Protein AF-A0A9E0UR74-F1 (afdb_monomer)

Nearest PDB structures (foldseek):
  3btc-assembly1_A  TM=6.033E-01  e=1.109E-01  Staphylococcus aureus subsp. aureus Mu50
  1jt0-assembly1_A  TM=6.281E-01  e=1.167E-01  Staphylococcus aureus
  3br0-assembly1_A  TM=6.115E-01  e=1.853E-01  Staphylococcus aureus
  3br6-assembly2_D  TM=6.059E-01  e=3.260E-01  Staphylococcus aureus
  3bti-assembly2_E  TM=6.065E-01  e=4.436E-01  Staphylococcus aureus subsp. aureus Mu50

Structure (mmCIF, N/CA/C/O backbone):
data_AF-A0A9E0UR74-F1
#
_entry.id   AF-A0A9E0UR74-F1
#
loop_
_atom_site.group_PDB
_atom_site.id
_atom_site.type_symbol
_atom_site.label_atom_id
_atom_site.label_alt_id
_atom_site.label_comp_id
_atom_site.label_asym_id
_atom_site.label_entity_id
_atom_site.label_seq_id
_atom_site.pdbx_PDB_ins_code
_atom_site.Cartn_x
_atom_site.Cartn_y
_atom_site.Cartn_z
_atom_site.occupancy
_atom_site.B_iso_or_equiv
_atom_site.auth_seq_id
_atom_site.auth_comp_id
_atom_site.auth_asym_id
_atom_site.auth_atom_id
_atom_site.pdbx_PDB_model_num
ATOM 1 N N . ILE A 1 1 ? 16.479 -4.168 -19.728 1.00 76.62 1 ILE A N 1
ATOM 2 C CA . ILE A 1 1 ? 15.109 -4.575 -20.131 1.00 76.62 1 ILE A CA 1
ATOM 3 C C . ILE A 1 1 ? 15.176 -5.487 -21.346 1.00 76.62 1 ILE A C 1
ATOM 5 O O . ILE A 1 1 ? 15.100 -6.676 -21.128 1.00 76.62 1 ILE A O 1
ATOM 9 N N . GLN A 1 2 ? 15.456 -4.997 -22.560 1.00 76.62 2 GLN A N 1
ATOM 10 C CA . GLN A 1 2 ? 15.462 -5.822 -23.790 1.00 76.62 2 GLN A CA 1
ATOM 11 C C . GLN A 1 2 ? 16.325 -7.090 -23.709 1.00 76.62 2 GLN A C 1
ATOM 13 O O . GLN A 1 2 ? 15.850 -8.173 -24.025 1.00 76.62 2 GLN A O 1
ATOM 18 N N . ARG A 1 3 ? 17.567 -6.958 -23.224 1.00 79.62 3 ARG A N 1
ATOM 19 C CA . ARG A 1 3 ? 18.488 -8.089 -23.036 1.00 79.62 3 ARG A CA 1
ATOM 20 C C . ARG A 1 3 ? 17.959 -9.132 -22.046 1.00 79.62 3 ARG A C 1
ATOM 22 O O . ARG A 1 3 ? 18.102 -10.318 -22.283 1.00 79.62 3 ARG A O 1
ATOM 29 N N . GLU A 1 4 ? 17.342 -8.676 -20.961 1.00 82.31 4 GLU A N 1
ATOM 30 C CA . GLU A 1 4 ? 16.838 -9.542 -19.886 1.00 82.31 4 GLU A CA 1
ATOM 31 C C . GLU A 1 4 ? 15.465 -10.144 -20.226 1.00 82.31 4 GLU A C 1
ATOM 33 O O . GLU A 1 4 ? 15.135 -11.226 -19.764 1.00 82.31 4 GLU A O 1
ATOM 38 N N . SER A 1 5 ? 14.651 -9.449 -21.029 1.00 78.88 5 SER A N 1
ATOM 39 C CA . SER A 1 5 ? 13.310 -9.895 -21.412 1.00 78.88 5 SER A CA 1
ATOM 40 C C . SER A 1 5 ? 13.287 -10.710 -22.706 1.00 78.88 5 SER A C 1
ATOM 42 O O . SER A 1 5 ? 12.230 -11.211 -23.071 1.00 78.88 5 SER A O 1
ATOM 44 N N . GLY A 1 6 ? 14.402 -10.789 -23.442 1.00 83.06 6 GLY A N 1
ATOM 45 C CA . GLY A 1 6 ? 14.468 -11.457 -24.749 1.00 83.06 6 GLY A CA 1
ATOM 46 C C . GLY A 1 6 ? 13.580 -10.816 -25.825 1.00 83.06 6 GLY A C 1
ATOM 47 O O . GLY A 1 6 ? 13.317 -11.420 -26.860 1.00 83.06 6 GLY A O 1
ATOM 48 N N . VAL A 1 7 ? 13.090 -9.594 -25.586 1.00 85.25 7 VAL A N 1
ATOM 49 C CA . VAL A 1 7 ? 12.135 -8.911 -26.468 1.00 85.25 7 VAL A CA 1
ATOM 50 C C . VAL A 1 7 ? 12.883 -8.048 -27.477 1.00 85.25 7 VAL A C 1
ATOM 52 O O . VAL A 1 7 ? 13.769 -7.269 -27.114 1.00 85.25 7 VAL A O 1
ATOM 55 N N . SER A 1 8 ? 12.484 -8.145 -28.748 1.00 84.19 8 SER A N 1
ATOM 56 C CA . SER A 1 8 ? 13.043 -7.315 -29.812 1.00 84.19 8 SER A CA 1
ATOM 57 C C . SER A 1 8 ? 12.767 -5.829 -29.571 1.00 84.19 8 SER A C 1
ATOM 59 O O . SER A 1 8 ? 11.750 -5.427 -28.996 1.00 84.19 8 SER A O 1
ATOM 61 N N . ARG A 1 9 ? 13.673 -4.975 -30.057 1.00 80.06 9 ARG A N 1
ATOM 62 C CA . ARG A 1 9 ? 13.535 -3.522 -29.921 1.00 80.06 9 ARG A CA 1
ATOM 63 C C . ARG A 1 9 ? 12.226 -3.016 -30.535 1.00 80.06 9 ARG A C 1
ATOM 65 O O . ARG A 1 9 ? 11.544 -2.222 -29.897 1.00 80.06 9 ARG A O 1
ATOM 72 N N . GLY A 1 10 ? 11.857 -3.519 -31.714 1.00 82.50 10 GLY A N 1
ATOM 73 C CA . GLY A 1 10 ? 10.621 -3.146 -32.409 1.00 82.50 10 GLY A CA 1
ATOM 74 C C . GLY A 1 10 ? 9.355 -3.489 -31.623 1.00 82.50 10 GLY A C 1
ATOM 75 O O . GLY A 1 10 ? 8.462 -2.652 -31.526 1.00 82.50 10 GLY A O 1
ATOM 76 N N . LEU A 1 11 ? 9.308 -4.663 -30.982 1.00 84.06 11 LEU A N 1
ATOM 77 C CA . LEU A 1 11 ? 8.157 -5.061 -30.169 1.00 84.06 11 LEU A CA 1
ATOM 78 C C . LEU A 1 11 ? 7.995 -4.157 -28.938 1.00 84.06 11 LEU A C 1
ATOM 80 O O . LEU A 1 11 ? 6.880 -3.776 -28.598 1.00 84.06 11 LEU A O 1
ATOM 84 N N . LEU A 1 12 ? 9.098 -3.741 -28.307 1.00 83.06 12 LEU A N 1
ATOM 85 C CA . LEU A 1 12 ? 9.034 -2.800 -27.186 1.00 83.06 12 LEU A CA 1
ATOM 86 C C . LEU A 1 12 ? 8.454 -1.438 -27.612 1.00 83.06 12 LEU A C 1
ATOM 88 O O . LEU A 1 12 ? 7.611 -0.899 -26.902 1.00 83.06 12 LEU A O 1
ATOM 92 N N . TYR A 1 13 ? 8.865 -0.907 -28.770 1.00 84.19 13 TYR A N 1
ATOM 93 C CA . TYR A 1 13 ? 8.357 0.374 -29.288 1.00 84.19 13 TYR A CA 1
ATOM 94 C C . TYR A 1 13 ? 6.933 0.305 -29.848 1.00 84.19 13 TYR A C 1
ATOM 96 O O . TYR A 1 13 ? 6.253 1.331 -29.935 1.00 84.19 13 TYR A O 1
ATOM 104 N N . TYR A 1 14 ? 6.469 -0.890 -30.218 1.00 86.00 14 TYR A N 1
ATOM 105 C CA . TYR A 1 14 ? 5.070 -1.108 -30.568 1.00 86.00 14 TYR A CA 1
ATOM 106 C C . TYR A 1 14 ? 4.162 -0.806 -29.367 1.00 86.00 14 TYR A C 1
ATOM 108 O O . TYR A 1 14 ? 3.207 -0.041 -29.506 1.00 86.00 14 TYR A O 1
ATOM 116 N N . PHE A 1 15 ? 4.511 -1.332 -28.186 1.00 85.81 15 PHE A N 1
ATOM 117 C CA . PHE A 1 15 ? 3.729 -1.164 -26.956 1.00 85.81 15 PHE A CA 1
ATOM 118 C C . PHE A 1 15 ? 4.020 0.133 -26.194 1.00 85.81 15 PHE A C 1
ATOM 120 O O . PHE A 1 15 ? 3.111 0.695 -25.591 1.00 85.81 15 PHE A O 1
ATOM 127 N N . PHE A 1 16 ? 5.260 0.626 -26.219 1.00 89.25 16 PHE A N 1
ATOM 128 C CA . PHE A 1 16 ? 5.671 1.805 -25.456 1.00 89.25 16 PHE A CA 1
ATOM 129 C C . PHE A 1 16 ? 6.351 2.820 -26.364 1.00 89.25 16 PHE A C 1
ATOM 131 O O . PHE A 1 16 ? 7.430 2.570 -26.900 1.00 89.25 16 PHE A O 1
ATOM 138 N N . LYS A 1 17 ? 5.740 3.998 -26.518 1.00 86.31 17 LYS A N 1
ATOM 139 C CA . LYS A 1 17 ? 6.276 5.044 -27.400 1.00 86.31 17 LYS A CA 1
ATOM 140 C C . LYS A 1 17 ? 7.563 5.649 -26.849 1.00 86.31 17 LYS A C 1
ATOM 142 O O . LYS A 1 17 ? 8.444 6.030 -27.615 1.00 86.31 17 LYS A O 1
ATOM 147 N N . ASN A 1 18 ? 7.700 5.700 -25.528 1.00 86.88 18 ASN A N 1
ATOM 148 C CA . ASN A 1 18 ? 8.877 6.227 -24.853 1.00 86.88 18 ASN A CA 1
ATOM 149 C C . ASN A 1 18 ? 9.149 5.482 -23.529 1.00 86.88 18 ASN A C 1
ATOM 151 O O . ASN A 1 18 ? 8.378 4.632 -23.083 1.00 86.88 18 ASN A O 1
ATOM 155 N N . LYS A 1 19 ? 10.288 5.796 -22.896 1.00 84.44 19 LYS A N 1
ATOM 156 C CA . LYS A 1 19 ? 10.682 5.195 -21.611 1.00 84.44 19 LYS A CA 1
ATOM 157 C C . LYS A 1 19 ? 9.730 5.563 -20.467 1.00 84.44 19 LYS A C 1
ATOM 159 O O . LYS A 1 19 ? 9.583 4.753 -19.558 1.00 84.44 19 LYS A O 1
ATOM 164 N N . ALA A 1 20 ? 9.111 6.744 -20.508 1.00 86.00 20 ALA A N 1
ATOM 165 C CA . ALA A 1 20 ? 8.183 7.190 -19.474 1.00 86.00 20 ALA A CA 1
ATOM 166 C C . ALA A 1 20 ? 6.894 6.356 -19.489 1.00 86.00 20 ALA A C 1
ATOM 168 O O . ALA A 1 20 ? 6.423 5.960 -18.433 1.00 86.00 20 ALA A O 1
ATOM 169 N N . ASP A 1 21 ? 6.376 5.992 -20.664 1.00 89.19 21 ASP A N 1
ATOM 170 C CA . ASP A 1 21 ? 5.210 5.106 -20.788 1.00 89.19 21 ASP A CA 1
ATOM 171 C C . ASP A 1 21 ? 5.497 3.708 -20.239 1.00 89.19 21 ASP A C 1
ATOM 173 O O . ASP A 1 21 ? 4.670 3.126 -19.538 1.00 89.19 21 ASP A O 1
ATOM 177 N N . LEU A 1 22 ? 6.693 3.179 -20.517 1.00 88.50 22 LEU A N 1
ATOM 178 C CA . LEU A 1 22 ? 7.133 1.902 -19.960 1.00 88.50 22 LEU A CA 1
ATOM 179 C C . LEU A 1 22 ? 7.270 1.971 -18.434 1.00 88.50 22 LEU A C 1
ATOM 181 O O . LEU A 1 22 ? 6.830 1.052 -17.745 1.00 88.50 22 LEU A O 1
ATOM 185 N N . LEU A 1 23 ? 7.871 3.044 -17.911 1.00 86.88 23 LEU A N 1
ATOM 186 C CA . LEU A 1 23 ? 8.021 3.253 -16.472 1.00 86.88 23 LEU A CA 1
ATOM 187 C C . LEU A 1 23 ? 6.653 3.367 -15.793 1.00 86.88 23 LEU A C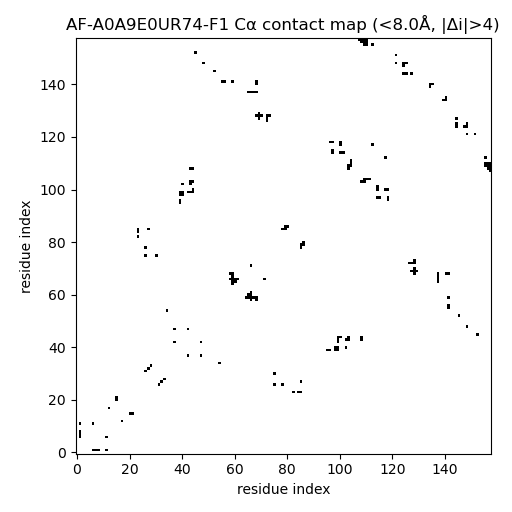 1
ATOM 189 O O . LEU A 1 23 ? 6.396 2.636 -14.844 1.00 86.88 23 LEU A O 1
ATOM 193 N N . PHE A 1 24 ? 5.760 4.205 -16.321 1.00 89.69 24 PHE A N 1
ATOM 194 C CA . PHE A 1 24 ? 4.402 4.374 -15.814 1.00 89.69 24 PHE A CA 1
ATOM 195 C C . PHE A 1 24 ? 3.641 3.044 -15.786 1.00 89.69 24 PHE A C 1
ATOM 197 O O . PHE A 1 24 ? 3.103 2.666 -14.747 1.00 89.69 24 PHE A O 1
ATOM 204 N N . ALA A 1 25 ? 3.644 2.293 -16.891 1.00 90.62 25 ALA A N 1
ATOM 205 C CA . ALA A 1 25 ? 2.955 1.008 -16.966 1.00 90.62 25 ALA A CA 1
ATOM 206 C C . ALA A 1 25 ? 3.542 -0.032 -15.998 1.00 90.62 25 ALA A C 1
ATOM 208 O O . ALA A 1 25 ? 2.794 -0.782 -15.370 1.00 90.62 25 ALA A O 1
ATOM 209 N N . ALA A 1 26 ? 4.870 -0.075 -15.854 1.00 89.19 26 ALA A N 1
ATOM 210 C CA . ALA A 1 26 ? 5.527 -0.963 -14.903 1.00 89.19 26 ALA A CA 1
ATOM 211 C C . ALA A 1 26 ? 5.178 -0.584 -13.457 1.00 89.19 26 ALA A C 1
ATOM 213 O O . ALA A 1 26 ? 4.730 -1.440 -12.699 1.00 89.19 26 ALA A O 1
ATOM 214 N N . CYS A 1 27 ? 5.323 0.688 -13.085 1.00 89.94 27 CYS A N 1
ATOM 215 C CA . CYS A 1 27 ? 5.018 1.177 -11.744 1.00 89.94 27 CYS A CA 1
ATOM 216 C C . CYS A 1 27 ? 3.549 0.961 -11.391 1.00 89.94 27 CYS A C 1
ATOM 218 O O . CYS A 1 27 ? 3.263 0.361 -10.366 1.00 89.94 27 CYS A O 1
ATOM 220 N N . ARG A 1 28 ? 2.610 1.331 -12.265 1.00 90.75 28 ARG A N 1
ATOM 221 C CA . ARG A 1 28 ? 1.179 1.082 -12.046 1.00 90.75 28 ARG A CA 1
ATOM 222 C C . ARG A 1 28 ? 0.887 -0.402 -11.795 1.00 90.75 28 ARG A C 1
ATOM 224 O O . ARG A 1 28 ? 0.236 -0.750 -10.809 1.00 90.75 28 ARG A O 1
ATOM 231 N N . LYS A 1 29 ? 1.440 -1.284 -12.635 1.00 89.38 29 LYS A N 1
ATOM 232 C CA . LYS A 1 29 ? 1.223 -2.730 -12.525 1.00 89.38 29 LYS A CA 1
ATOM 233 C C . LYS A 1 29 ? 1.795 -3.320 -11.239 1.00 89.38 29 LYS A C 1
ATOM 235 O O . LYS A 1 29 ? 1.116 -4.093 -10.567 1.00 89.38 29 LYS A O 1
ATOM 240 N N . TYR A 1 30 ? 3.052 -3.005 -10.938 1.00 86.19 30 TYR A N 1
ATOM 241 C CA . TYR A 1 30 ? 3.791 -3.618 -9.835 1.00 86.19 30 TYR A CA 1
ATOM 242 C C . TYR A 1 30 ? 3.599 -2.909 -8.499 1.00 86.19 30 TYR A C 1
ATOM 244 O O . TYR A 1 30 ? 3.936 -3.501 -7.485 1.00 86.19 30 TYR A O 1
ATOM 252 N N . PHE A 1 31 ? 3.055 -1.694 -8.474 1.00 87.94 31 PHE A N 1
ATOM 253 C CA . PHE A 1 31 ? 2.721 -1.012 -7.228 1.00 87.94 31 PHE A CA 1
ATOM 254 C C . PHE A 1 31 ? 1.260 -1.242 -6.819 1.00 87.94 31 PHE A C 1
ATOM 256 O O . PHE A 1 31 ? 1.003 -1.356 -5.625 1.00 87.94 31 PHE A O 1
ATOM 263 N N . PHE A 1 32 ? 0.318 -1.361 -7.769 1.00 85.69 32 PHE A N 1
ATOM 264 C CA . PHE A 1 32 ? -1.120 -1.405 -7.451 1.00 85.69 32 PHE A CA 1
ATOM 265 C C . PHE A 1 32 ? -1.924 -2.456 -8.220 1.00 85.69 32 PHE A C 1
ATOM 267 O O . PHE A 1 32 ? -2.526 -3.310 -7.570 1.00 85.69 32 PHE A O 1
ATOM 274 N N . ASP A 1 33 ? -1.951 -2.438 -9.564 1.00 87.19 33 ASP A N 1
ATOM 275 C CA . ASP A 1 33 ? -2.945 -3.228 -10.330 1.00 87.19 33 ASP A CA 1
ATOM 276 C C . ASP A 1 33 ? -2.879 -4.735 -10.013 1.00 87.19 33 ASP A C 1
ATOM 278 O O . ASP A 1 33 ? -3.893 -5.427 -10.038 1.00 87.19 33 ASP A O 1
ATOM 282 N N . LYS A 1 34 ? -1.684 -5.262 -9.709 1.00 84.50 34 LYS A N 1
ATOM 283 C CA . LYS A 1 34 ? -1.495 -6.676 -9.351 1.00 84.50 34 LYS A CA 1
ATOM 284 C C . LYS A 1 34 ? -2.112 -7.049 -7.995 1.00 84.50 34 LYS A C 1
ATOM 286 O O . LYS A 1 34 ? -2.368 -8.226 -7.755 1.00 84.50 34 LYS A O 1
ATOM 291 N N . TYR A 1 35 ? -2.301 -6.079 -7.110 1.00 84.62 35 TYR A N 1
ATOM 292 C CA . TYR A 1 35 ? -2.545 -6.310 -5.691 1.00 84.62 35 TYR A CA 1
ATOM 293 C C . TYR A 1 35 ? -3.899 -5.786 -5.210 1.00 84.62 35 TYR A C 1
ATOM 295 O O . TYR A 1 35 ? -4.439 -6.325 -4.254 1.00 84.62 35 TYR A O 1
ATOM 303 N N . MET A 1 36 ? -4.494 -4.783 -5.853 1.00 79.38 36 MET A N 1
ATOM 304 C CA . MET A 1 36 ? -5.724 -4.135 -5.369 1.00 79.38 36 MET A CA 1
ATOM 305 C C . MET A 1 36 ? -7.007 -4.787 -5.915 1.00 79.38 36 MET A C 1
ATOM 307 O O . MET A 1 36 ? -7.823 -4.131 -6.559 1.00 79.38 36 MET A O 1
ATOM 311 N N . THR A 1 37 ? -7.199 -6.086 -5.659 1.00 80.38 37 THR A N 1
ATOM 312 C CA . THR A 1 37 ? -8.349 -6.882 -6.150 1.00 80.38 37 THR A CA 1
ATOM 313 C C . THR A 1 37 ? -9.437 -7.140 -5.096 1.00 80.38 37 THR A C 1
ATOM 315 O O . THR A 1 37 ? -10.162 -8.128 -5.186 1.00 80.38 37 THR A O 1
ATOM 318 N N . VAL A 1 38 ? -9.536 -6.296 -4.068 1.00 86.19 38 VAL A N 1
ATOM 319 C CA . VAL A 1 38 ? -10.477 -6.466 -2.944 1.00 86.19 38 VAL A CA 1
ATOM 320 C C . VAL A 1 38 ? -11.787 -5.700 -3.161 1.00 86.19 38 VAL A C 1
ATOM 322 O O . VAL A 1 38 ? -11.786 -4.614 -3.743 1.00 86.19 38 VAL A O 1
ATOM 325 N N . ASP A 1 39 ? -12.903 -6.229 -2.650 1.00 89.88 39 ASP A N 1
ATOM 326 C CA . ASP A 1 39 ? -14.171 -5.491 -2.598 1.00 89.88 39 ASP A CA 1
ATOM 327 C C . ASP A 1 39 ? -14.177 -4.524 -1.408 1.00 89.88 39 ASP A C 1
ATOM 329 O O . ASP A 1 39 ? -14.354 -4.901 -0.248 1.00 89.88 39 ASP A O 1
ATOM 333 N N . VAL A 1 40 ? -13.994 -3.246 -1.727 1.00 88.75 40 VAL A N 1
ATOM 334 C CA . VAL A 1 40 ? -13.879 -2.134 -0.774 1.00 88.75 40 VAL A CA 1
ATOM 335 C C . VAL A 1 40 ? -15.149 -1.911 0.055 1.00 88.75 40 VAL A C 1
ATOM 337 O O . VAL A 1 40 ? -15.088 -1.285 1.114 1.00 88.75 40 VAL A O 1
ATOM 340 N N . ASN A 1 41 ? -16.303 -2.401 -0.409 1.00 88.88 41 ASN A N 1
ATOM 341 C CA . ASN A 1 41 ? -17.580 -2.178 0.267 1.00 88.88 41 ASN A CA 1
ATOM 342 C C . ASN A 1 41 ? -17.822 -3.185 1.392 1.00 88.88 41 ASN A C 1
ATOM 344 O O . ASN A 1 41 ? -18.458 -2.855 2.393 1.00 88.88 41 ASN A O 1
ATOM 348 N N . THR A 1 42 ? -17.323 -4.409 1.232 1.00 90.69 42 THR A N 1
ATOM 349 C CA . THR A 1 42 ? -17.640 -5.530 2.124 1.00 90.69 42 THR A CA 1
ATOM 350 C C . THR A 1 42 ? -16.477 -5.916 3.033 1.00 90.69 42 THR A C 1
ATOM 352 O O . THR A 1 42 ? -16.715 -6.399 4.139 1.00 90.69 42 THR A O 1
ATOM 355 N N . ILE A 1 43 ? -15.231 -5.650 2.630 1.00 95.94 43 ILE A N 1
ATOM 356 C CA . ILE A 1 43 ? -14.046 -6.008 3.416 1.00 95.94 43 ILE A CA 1
ATOM 357 C C . ILE A 1 43 ? -13.991 -5.267 4.770 1.00 95.94 43 ILE A C 1
ATOM 359 O O . ILE A 1 43 ? -14.341 -4.083 4.888 1.00 95.94 43 ILE A O 1
ATOM 363 N N . SER A 1 44 ? -13.558 -5.975 5.818 1.00 96.12 44 SER A N 1
ATOM 364 C CA . SER A 1 44 ? -13.183 -5.365 7.101 1.00 96.12 44 SER A CA 1
ATOM 365 C C . SER A 1 44 ? -11.846 -4.640 6.975 1.00 96.12 44 SER A C 1
ATOM 367 O O . SER A 1 44 ? -11.041 -4.972 6.101 1.00 96.12 44 SER A O 1
ATOM 369 N N . LEU A 1 45 ? -11.572 -3.664 7.843 1.00 96.31 45 LEU A N 1
ATOM 370 C CA . LEU A 1 45 ? -10.241 -3.057 7.861 1.00 96.31 45 LEU A CA 1
ATOM 371 C C . LEU A 1 45 ? -9.188 -4.119 8.194 1.00 96.31 45 LEU A C 1
ATOM 373 O O . LEU A 1 45 ? -8.174 -4.191 7.510 1.00 96.31 45 LEU A O 1
ATOM 377 N N . ARG A 1 46 ? -9.457 -5.014 9.148 1.00 96.81 46 ARG A N 1
ATOM 378 C CA . ARG A 1 46 ? -8.585 -6.146 9.465 1.00 96.81 46 ARG A CA 1
ATOM 379 C C . ARG A 1 46 ? -8.314 -7.030 8.252 1.00 96.81 46 ARG A C 1
ATOM 381 O O . ARG A 1 46 ? -7.157 -7.307 7.957 1.00 96.81 46 ARG A O 1
ATOM 388 N N . GLY A 1 47 ? -9.359 -7.431 7.529 1.00 96.50 47 GLY A N 1
ATOM 389 C CA . GLY A 1 47 ? -9.220 -8.262 6.334 1.00 96.50 47 GLY A CA 1
ATOM 390 C C . GLY A 1 47 ? -8.423 -7.560 5.236 1.00 96.50 47 GLY A C 1
ATOM 391 O O . GLY A 1 47 ? -7.605 -8.184 4.563 1.00 96.50 47 GLY A O 1
ATOM 392 N N . PHE A 1 48 ? -8.600 -6.245 5.094 1.00 95.31 48 PHE A N 1
ATOM 393 C CA . PHE A 1 48 ? -7.792 -5.441 4.185 1.00 95.31 48 PHE A CA 1
ATOM 394 C C . PHE A 1 48 ? -6.318 -5.400 4.608 1.00 95.31 48 PHE A C 1
ATOM 396 O O . PHE A 1 48 ? -5.440 -5.590 3.769 1.00 95.31 48 PHE A O 1
ATOM 403 N N . LEU A 1 49 ? -6.023 -5.213 5.896 1.00 95.75 49 LEU A N 1
ATOM 404 C CA . LEU A 1 49 ? -4.649 -5.228 6.404 1.00 95.75 49 LEU A CA 1
ATOM 405 C C . LEU A 1 49 ? -3.990 -6.601 6.235 1.00 95.75 49 LEU A C 1
ATOM 407 O O . LEU A 1 49 ? -2.837 -6.666 5.816 1.00 95.75 49 LEU A O 1
ATOM 411 N N . ASP A 1 50 ? -4.717 -7.691 6.478 1.00 95.56 50 ASP A N 1
ATOM 412 C CA . ASP A 1 50 ? -4.218 -9.052 6.254 1.00 95.56 50 ASP A CA 1
ATOM 413 C C . ASP A 1 50 ? -3.890 -9.290 4.767 1.00 95.56 50 ASP A C 1
ATOM 415 O O . ASP A 1 50 ? -2.837 -9.849 4.439 1.00 95.56 50 ASP A O 1
ATOM 419 N N . HIS A 1 51 ? -4.721 -8.775 3.853 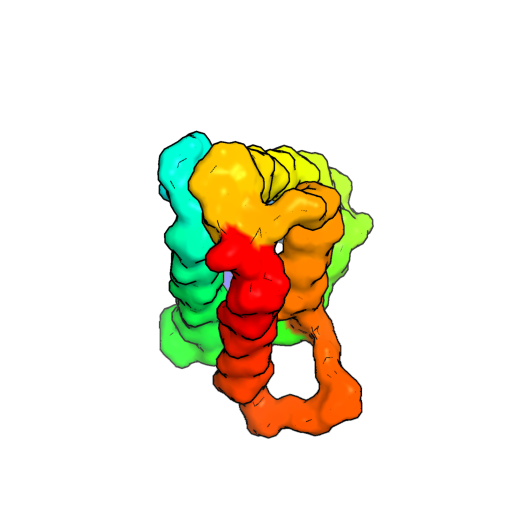1.00 94.19 51 HIS A N 1
ATOM 420 C CA . HIS A 1 51 ? -4.426 -8.768 2.417 1.00 94.19 51 HIS A CA 1
ATOM 421 C C . HIS A 1 51 ? -3.149 -7.979 2.095 1.00 94.19 51 HIS A C 1
ATOM 423 O O . HIS A 1 51 ? -2.253 -8.497 1.427 1.00 94.19 51 HIS A O 1
ATOM 429 N N . ILE A 1 52 ? -3.009 -6.757 2.619 1.00 92.88 52 ILE A N 1
ATOM 430 C CA . ILE A 1 52 ? -1.813 -5.922 2.417 1.00 92.88 52 ILE A CA 1
ATOM 431 C C . ILE A 1 52 ? -0.548 -6.595 2.964 1.00 92.88 52 ILE A C 1
ATOM 433 O O . ILE A 1 52 ? 0.499 -6.557 2.316 1.00 92.88 52 ILE A O 1
ATOM 437 N N . LYS A 1 53 ? -0.623 -7.277 4.108 1.00 93.69 53 LYS A N 1
ATOM 438 C CA . LYS A 1 53 ? 0.498 -8.062 4.644 1.00 93.69 53 LYS A CA 1
ATOM 439 C C . LYS A 1 53 ? 0.916 -9.168 3.667 1.00 93.69 53 LYS A C 1
ATOM 441 O O . LYS A 1 53 ? 2.108 -9.331 3.400 1.00 93.69 53 LYS A O 1
ATOM 446 N N . GLY A 1 54 ? -0.046 -9.868 3.062 1.00 92.69 54 GLY A N 1
ATOM 447 C CA . GLY A 1 54 ? 0.210 -10.844 1.995 1.00 92.69 54 GLY A CA 1
ATOM 448 C C . GLY A 1 54 ? 0.873 -10.229 0.754 1.00 92.69 54 GLY A C 1
ATOM 449 O O . GLY A 1 54 ? 1.786 -10.821 0.166 1.00 92.69 54 GLY A O 1
ATOM 450 N N . VAL A 1 55 ? 0.480 -9.006 0.388 1.00 91.19 55 VAL A N 1
ATOM 451 C CA . VAL A 1 55 ? 1.107 -8.233 -0.696 1.00 91.19 55 VAL A CA 1
ATOM 452 C C . VAL A 1 55 ? 2.562 -7.902 -0.367 1.00 91.19 55 VAL A C 1
ATOM 454 O O . VAL A 1 55 ? 3.436 -8.147 -1.195 1.00 91.19 55 VAL A O 1
ATOM 457 N N . VAL A 1 56 ? 2.850 -7.415 0.842 1.00 91.44 56 VAL A N 1
ATOM 458 C CA . VAL A 1 56 ? 4.218 -7.107 1.297 1.00 91.44 56 VAL A CA 1
ATOM 459 C C . VAL A 1 56 ? 5.109 -8.356 1.272 1.00 91.44 56 VAL A C 1
ATOM 461 O O . VAL A 1 56 ? 6.253 -8.296 0.814 1.00 91.44 56 VAL A O 1
ATOM 464 N N . HIS A 1 57 ? 4.590 -9.513 1.687 1.00 89.12 57 HIS A N 1
ATOM 465 C CA . HIS A 1 57 ? 5.304 -10.783 1.533 1.00 89.12 57 HIS A CA 1
ATOM 466 C C . HIS A 1 57 ? 5.59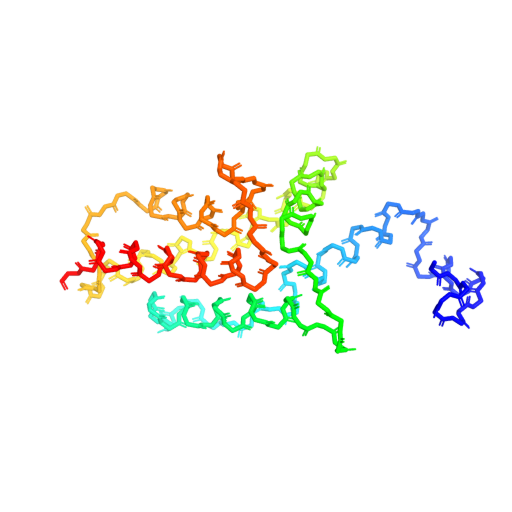6 -11.104 0.062 1.00 89.12 57 HIS A C 1
ATOM 468 O O . HIS A 1 57 ? 6.744 -11.360 -0.292 1.00 89.12 57 HIS A O 1
ATOM 474 N N . SER A 1 58 ? 4.590 -10.998 -0.806 1.00 87.56 58 SER A N 1
ATOM 475 C CA . SER A 1 58 ? 4.720 -11.277 -2.244 1.00 87.56 58 SER A CA 1
ATOM 476 C C . SER A 1 58 ? 5.632 -10.292 -2.988 1.00 87.56 58 SER A C 1
ATOM 478 O O . SER A 1 58 ? 6.156 -10.607 -4.054 1.00 87.56 58 SER A O 1
ATOM 480 N N . LEU A 1 59 ? 5.770 -9.068 -2.477 1.00 86.25 59 LEU A N 1
ATOM 481 C CA . LEU A 1 59 ? 6.674 -8.050 -3.008 1.00 86.25 59 LEU A CA 1
ATOM 482 C C . LEU A 1 59 ? 8.122 -8.316 -2.610 1.00 86.25 59 LEU A C 1
ATOM 484 O O . LEU A 1 59 ? 9.021 -8.065 -3.400 1.00 86.25 59 LEU A O 1
ATOM 488 N N . THR A 1 60 ? 8.346 -8.802 -1.392 1.00 85.44 60 THR A N 1
ATOM 489 C CA . THR A 1 60 ? 9.695 -9.011 -0.847 1.00 85.44 60 THR A CA 1
ATOM 490 C C . THR A 1 60 ? 10.309 -10.348 -1.237 1.00 85.44 60 THR A C 1
ATOM 492 O O . THR A 1 60 ? 11.526 -10.471 -1.174 1.00 85.44 60 THR A O 1
ATOM 495 N N . ASP A 1 61 ? 9.504 -11.315 -1.676 1.00 83.81 61 ASP A N 1
ATOM 496 C CA . ASP A 1 61 ? 9.960 -12.576 -2.261 1.00 83.81 61 ASP A CA 1
ATOM 497 C C . ASP A 1 61 ? 9.375 -12.741 -3.669 1.00 83.81 61 ASP A C 1
ATOM 499 O O . ASP A 1 61 ? 8.256 -13.221 -3.863 1.00 83.81 61 ASP A O 1
ATOM 503 N N . PHE A 1 62 ? 10.124 -12.277 -4.672 1.00 78.25 62 PHE A N 1
ATOM 504 C CA . PHE A 1 62 ? 9.684 -12.276 -6.063 1.00 78.25 62 PHE A CA 1
ATOM 505 C C . PHE A 1 62 ? 10.551 -13.211 -6.905 1.00 78.25 62 PHE A C 1
ATOM 507 O O . PHE A 1 62 ? 11.713 -12.917 -7.191 1.00 78.25 62 PHE A O 1
ATOM 514 N N . ASN A 1 63 ? 9.975 -14.331 -7.353 1.00 76.88 63 ASN A N 1
ATOM 515 C CA . ASN A 1 63 ? 10.655 -15.355 -8.159 1.00 76.88 63 ASN A CA 1
ATOM 516 C C . ASN A 1 63 ? 11.968 -15.861 -7.520 1.00 76.88 63 ASN A C 1
ATOM 518 O O . ASN A 1 63 ? 12.979 -16.005 -8.211 1.00 76.88 63 ASN A O 1
ATOM 522 N N . GLY A 1 64 ? 11.970 -16.085 -6.200 1.00 76.94 64 GLY A N 1
ATOM 523 C CA . GLY A 1 64 ? 13.148 -16.542 -5.454 1.00 76.94 64 GLY A CA 1
ATOM 524 C C . GLY A 1 64 ? 14.231 -15.474 -5.281 1.00 76.94 64 GLY A C 1
ATOM 525 O O . GLY A 1 64 ? 15.371 -15.798 -4.951 1.00 76.94 64 GLY A O 1
ATOM 526 N N . ARG A 1 65 ? 13.902 -14.201 -5.539 1.00 83.19 65 ARG A N 1
ATOM 527 C CA . ARG A 1 65 ? 14.771 -13.056 -5.265 1.00 83.19 65 ARG A CA 1
ATOM 528 C C . ARG A 1 65 ? 14.175 -12.226 -4.143 1.00 83.19 65 ARG A C 1
ATOM 530 O O . ARG A 1 65 ? 13.029 -11.787 -4.231 1.00 83.19 65 ARG A O 1
ATOM 537 N N . GLU A 1 66 ? 14.999 -11.960 -3.138 1.00 87.44 66 GLU A N 1
ATOM 538 C CA . GLU A 1 66 ? 14.642 -11.025 -2.081 1.00 87.44 66 GLU A CA 1
ATOM 539 C C . GLU A 1 66 ? 14.694 -9.591 -2.627 1.00 87.44 66 GLU A C 1
ATOM 541 O O . GLU A 1 66 ? 15.715 -9.150 -3.166 1.00 87.44 66 GLU A O 1
ATOM 546 N N . ILE A 1 67 ? 13.581 -8.867 -2.509 1.00 87.69 67 ILE A N 1
ATOM 547 C CA . ILE A 1 67 ? 13.503 -7.446 -2.848 1.00 87.69 67 ILE A CA 1
ATOM 548 C C . ILE A 1 67 ? 13.654 -6.625 -1.568 1.00 87.69 67 ILE A C 1
ATOM 550 O O . ILE A 1 67 ? 12.914 -6.789 -0.600 1.00 87.69 67 ILE A O 1
ATOM 554 N N . ASP A 1 68 ? 14.601 -5.691 -1.601 1.00 90.44 68 ASP A N 1
ATOM 555 C CA . ASP A 1 68 ? 14.788 -4.668 -0.575 1.00 90.44 68 ASP A CA 1
ATOM 556 C C . ASP A 1 68 ? 13.602 -3.688 -0.596 1.00 90.44 68 ASP A C 1
ATOM 558 O O . ASP A 1 68 ? 13.455 -2.864 -1.508 1.00 90.44 68 ASP A O 1
ATOM 562 N N . ILE A 1 69 ? 12.738 -3.799 0.414 1.00 90.75 69 ILE A N 1
ATOM 563 C CA . ILE A 1 69 ? 11.504 -3.014 0.515 1.00 90.75 69 ILE A CA 1
ATOM 564 C C . ILE A 1 69 ? 11.765 -1.510 0.687 1.00 90.75 69 ILE A C 1
ATOM 566 O O . ILE A 1 69 ? 10.968 -0.699 0.222 1.00 90.75 69 ILE A O 1
ATOM 570 N N . LEU A 1 70 ? 12.900 -1.109 1.270 1.00 91.94 70 LEU A N 1
ATOM 571 C CA . LEU A 1 70 ? 13.241 0.309 1.428 1.00 91.94 70 LEU A CA 1
ATOM 572 C C . LEU A 1 70 ? 13.590 0.935 0.079 1.00 91.94 70 LEU A C 1
ATOM 574 O O . LEU A 1 70 ? 13.144 2.041 -0.235 1.00 91.94 70 LEU A O 1
ATOM 578 N N . LYS A 1 71 ? 14.334 0.206 -0.760 1.00 91.19 71 LYS A N 1
ATOM 579 C CA . LYS A 1 71 ? 14.607 0.626 -2.144 1.00 91.19 71 LYS A CA 1
ATOM 580 C C . LYS A 1 71 ? 13.339 0.651 -2.984 1.00 91.19 71 LYS A C 1
ATOM 582 O O . LYS A 1 71 ? 13.152 1.584 -3.762 1.00 91.19 71 LYS A O 1
ATOM 587 N N . TYR A 1 72 ? 12.462 -0.334 -2.805 1.00 91.19 72 TYR A N 1
ATOM 588 C CA . TYR A 1 72 ? 11.154 -0.352 -3.454 1.00 91.19 72 TYR A CA 1
ATOM 589 C C . TYR A 1 72 ? 10.324 0.891 -3.084 1.00 91.19 72 TYR A C 1
ATOM 591 O O . TYR A 1 72 ? 9.861 1.606 -3.972 1.00 91.19 72 TYR A O 1
ATOM 599 N N . ASN A 1 73 ? 10.227 1.221 -1.793 1.00 92.81 73 ASN A N 1
ATOM 600 C CA . ASN A 1 73 ? 9.503 2.400 -1.305 1.00 92.81 73 ASN A CA 1
ATOM 601 C C . ASN A 1 73 ? 10.154 3.724 -1.733 1.00 92.81 73 ASN A C 1
ATOM 603 O O . ASN A 1 73 ? 9.465 4.715 -1.989 1.00 92.81 73 ASN A O 1
ATOM 607 N N . THR A 1 74 ? 11.483 3.741 -1.861 1.00 93.19 74 THR A N 1
ATOM 608 C CA . THR A 1 74 ? 12.221 4.887 -2.407 1.00 93.19 74 THR A CA 1
ATOM 609 C C . THR A 1 74 ? 11.867 5.095 -3.877 1.00 93.19 74 THR A C 1
ATOM 611 O O . THR A 1 74 ? 11.535 6.210 -4.270 1.00 93.19 74 THR A O 1
ATOM 614 N N . LEU A 1 75 ? 11.855 4.027 -4.683 1.00 92.19 75 LEU A N 1
ATOM 615 C CA . LEU A 1 75 ? 11.433 4.098 -6.082 1.00 92.19 75 LEU A CA 1
ATOM 616 C C . LEU A 1 75 ? 9.981 4.575 -6.200 1.00 92.19 75 LEU A C 1
ATOM 618 O O . LEU A 1 75 ? 9.703 5.444 -7.022 1.00 92.19 75 LEU A O 1
ATOM 622 N N . TYR A 1 76 ? 9.081 4.049 -5.366 1.00 92.00 76 TYR A N 1
ATOM 623 C CA . TYR A 1 76 ? 7.694 4.506 -5.301 1.00 92.00 76 TYR A CA 1
ATOM 624 C C . TYR A 1 76 ? 7.612 6.019 -5.052 1.00 92.00 76 TYR A C 1
ATOM 626 O O . TYR A 1 76 ? 6.982 6.735 -5.829 1.00 92.00 76 TYR A O 1
ATOM 634 N N . SER A 1 77 ? 8.320 6.518 -4.034 1.00 92.06 77 SER A N 1
ATOM 635 C CA . SER A 1 77 ? 8.359 7.948 -3.701 1.00 92.06 77 SER A CA 1
ATOM 636 C C . SER A 1 77 ? 8.923 8.800 -4.842 1.00 92.06 77 SER A C 1
ATOM 638 O O . SER A 1 77 ? 8.375 9.853 -5.156 1.00 92.06 77 SER A O 1
ATOM 640 N N . CYS A 1 78 ? 9.985 8.341 -5.512 1.00 91.62 78 CYS A N 1
ATOM 641 C CA . CYS A 1 78 ? 10.543 9.039 -6.670 1.00 91.62 78 CYS A CA 1
ATOM 642 C C . CYS A 1 78 ? 9.541 9.120 -7.829 1.00 91.62 78 CYS A C 1
ATOM 644 O O . CYS A 1 78 ? 9.378 10.179 -8.428 1.00 91.62 78 CYS A O 1
ATOM 646 N N . VAL A 1 79 ? 8.855 8.019 -8.145 1.00 92.00 79 VAL A N 1
ATOM 647 C CA . VAL A 1 79 ? 7.866 7.983 -9.234 1.00 92.00 79 VAL A CA 1
ATOM 648 C C . VAL A 1 79 ? 6.674 8.878 -8.910 1.00 92.00 79 VAL A C 1
ATOM 650 O O . VAL A 1 79 ? 6.210 9.598 -9.788 1.00 92.00 79 VAL A O 1
ATOM 653 N N . LEU A 1 80 ? 6.230 8.896 -7.652 1.00 90.38 80 LEU A N 1
ATOM 654 C CA . LEU A 1 80 ? 5.141 9.755 -7.191 1.00 90.38 80 LEU A CA 1
ATOM 655 C C . LEU A 1 80 ? 5.421 11.246 -7.434 1.00 90.38 80 LEU A C 1
ATOM 657 O O . LEU A 1 80 ? 4.513 11.985 -7.800 1.00 90.38 80 LEU A O 1
ATOM 661 N N . VAL A 1 81 ? 6.674 11.678 -7.266 1.00 90.06 81 VAL A N 1
ATOM 662 C CA . VAL A 1 81 ? 7.095 13.071 -7.493 1.00 90.06 81 VAL A CA 1
ATOM 663 C C . VAL A 1 81 ? 7.344 13.363 -8.975 1.00 90.06 81 VAL A C 1
ATOM 665 O O . VAL A 1 81 ? 7.067 14.464 -9.445 1.00 90.06 81 VAL A O 1
ATOM 668 N N . CYS A 1 82 ? 7.897 12.403 -9.717 1.00 89.06 82 CYS A N 1
ATOM 669 C CA . CYS A 1 82 ? 8.387 12.638 -11.076 1.00 89.06 82 CYS A CA 1
ATOM 670 C C . CYS A 1 82 ? 7.385 12.303 -12.193 1.00 89.06 82 CYS A C 1
ATOM 672 O O . CYS A 1 82 ? 7.627 12.691 -13.335 1.00 89.06 82 CYS A O 1
ATOM 674 N N . GLU A 1 83 ? 6.293 11.586 -11.912 1.00 91.19 83 GLU A N 1
ATOM 675 C CA . GLU A 1 83 ? 5.307 11.156 -12.913 1.00 91.19 83 GLU A CA 1
ATOM 676 C C . GLU A 1 83 ? 3.882 11.596 -12.514 1.00 91.19 83 GLU A C 1
ATOM 678 O O . GLU A 1 83 ? 3.199 10.886 -11.773 1.00 91.19 83 GLU A O 1
ATOM 683 N N . PRO A 1 84 ? 3.388 12.743 -13.025 1.00 90.19 84 PRO A N 1
ATOM 684 C CA . PRO A 1 84 ? 2.065 13.272 -12.677 1.00 90.19 84 PRO A CA 1
ATOM 685 C C . PRO A 1 84 ? 0.910 12.304 -12.957 1.00 90.19 84 PRO A C 1
ATOM 687 O O . PRO A 1 84 ? -0.025 12.215 -12.168 1.00 90.19 84 PRO A O 1
ATOM 690 N N . ARG A 1 85 ? 0.995 11.499 -14.029 1.00 92.31 85 ARG A N 1
ATOM 691 C CA . ARG A 1 85 ? -0.040 10.492 -14.336 1.00 92.31 85 ARG A CA 1
ATOM 692 C C . ARG A 1 85 ? -0.144 9.436 -13.240 1.00 92.31 85 ARG A C 1
ATOM 694 O O . ARG A 1 85 ? -1.203 8.851 -13.027 1.00 92.31 85 ARG A O 1
ATOM 701 N N . PHE A 1 86 ? 0.976 9.147 -12.579 1.00 90.06 86 PHE A N 1
ATOM 702 C CA . PHE A 1 86 ? 1.017 8.203 -11.477 1.00 90.06 86 PHE A CA 1
ATOM 703 C C . PHE A 1 86 ? 0.373 8.803 -10.227 1.00 90.06 86 PHE A C 1
ATOM 705 O O . PHE A 1 86 ? -0.399 8.112 -9.573 1.00 90.06 86 PHE A O 1
ATOM 712 N N . TRP A 1 87 ? 0.598 10.089 -9.945 1.00 89.38 87 TRP A N 1
ATOM 713 C CA . TRP A 1 87 ? -0.087 10.796 -8.860 1.00 89.38 87 TRP A CA 1
ATOM 714 C C . TRP A 1 87 ? -1.615 10.710 -8.978 1.00 89.38 87 TRP A C 1
ATOM 716 O O . TRP A 1 87 ? -2.272 10.276 -8.032 1.00 89.38 87 TRP A O 1
ATOM 726 N N . ASP A 1 88 ? -2.172 11.036 -10.148 1.00 90.12 88 ASP A N 1
ATOM 727 C CA . ASP A 1 88 ? -3.626 10.998 -10.374 1.00 90.12 88 ASP A CA 1
ATOM 728 C C . ASP A 1 88 ? -4.209 9.599 -10.126 1.00 90.12 88 ASP A C 1
ATOM 730 O O . ASP A 1 88 ? -5.255 9.440 -9.492 1.00 90.12 88 ASP A O 1
ATOM 734 N N . TYR A 1 89 ? -3.494 8.567 -10.580 1.00 89.56 89 TYR A N 1
ATOM 735 C CA . TYR A 1 89 ? -3.862 7.176 -10.338 1.00 89.56 89 TYR A CA 1
ATOM 736 C C . TYR A 1 89 ? -3.824 6.826 -8.840 1.00 89.56 89 TYR A C 1
ATOM 738 O O . TYR A 1 89 ? -4.758 6.217 -8.321 1.00 89.56 89 TYR A O 1
ATOM 746 N N . ILE A 1 90 ? -2.779 7.245 -8.122 1.00 88.19 90 ILE A N 1
ATOM 747 C CA . ILE A 1 90 ? -2.625 6.978 -6.687 1.00 88.19 90 ILE A CA 1
ATOM 748 C C . ILE A 1 90 ? -3.712 7.652 -5.861 1.00 88.19 90 ILE A C 1
ATOM 750 O O . ILE A 1 90 ? -4.248 7.025 -4.951 1.00 88.19 90 ILE A O 1
ATOM 754 N N . VAL A 1 91 ? -4.080 8.893 -6.176 1.00 88.19 91 VAL A N 1
ATOM 755 C CA . VAL A 1 91 ? -5.165 9.592 -5.472 1.00 88.19 91 VAL A CA 1
ATOM 756 C C . VAL A 1 91 ? -6.478 8.808 -5.579 1.00 88.19 91 VAL A C 1
ATOM 758 O O . VAL A 1 91 ? -7.178 8.647 -4.577 1.00 88.19 91 VAL A O 1
ATOM 761 N N . ALA A 1 92 ? -6.784 8.256 -6.756 1.00 86.94 92 ALA A N 1
ATOM 762 C CA . ALA A 1 92 ? -7.969 7.424 -6.950 1.00 86.94 92 ALA A CA 1
ATOM 763 C C . ALA A 1 92 ? -7.905 6.111 -6.144 1.00 86.94 92 ALA A C 1
ATOM 765 O O . ALA A 1 92 ? -8.885 5.730 -5.500 1.00 86.94 92 ALA A O 1
ATOM 766 N N . GLU A 1 93 ? -6.752 5.436 -6.130 1.00 86.81 93 GLU A N 1
ATOM 767 C CA . GLU A 1 93 ? -6.568 4.195 -5.367 1.00 86.81 93 GLU A CA 1
ATOM 768 C C . GLU A 1 93 ? -6.600 4.426 -3.847 1.00 86.81 93 GLU A C 1
ATOM 770 O O . GLU A 1 93 ? -7.224 3.654 -3.120 1.00 86.81 93 GLU A O 1
ATOM 775 N N . LEU A 1 94 ? -6.012 5.516 -3.346 1.00 85.00 94 LEU A N 1
ATOM 776 C CA . LEU A 1 94 ? -6.068 5.876 -1.924 1.00 85.00 94 LEU A CA 1
ATOM 777 C C . LEU A 1 94 ? -7.485 6.261 -1.477 1.00 85.00 94 LEU A C 1
ATOM 779 O O . LEU A 1 94 ? -7.854 6.012 -0.328 1.00 85.00 94 LEU A O 1
ATOM 783 N N . GLY A 1 95 ? -8.318 6.779 -2.385 1.00 86.94 95 GLY A N 1
ATOM 784 C CA . GLY A 1 95 ? -9.743 7.000 -2.126 1.00 86.94 95 GLY A CA 1
ATOM 785 C C . GLY A 1 95 ? -10.477 5.724 -1.694 1.00 86.94 95 GLY A C 1
ATOM 786 O O . GLY A 1 95 ? -11.352 5.777 -0.829 1.00 86.94 95 GLY A O 1
ATOM 787 N N . LYS A 1 96 ? -10.072 4.558 -2.213 1.00 89.31 96 LYS A N 1
ATOM 788 C CA . LYS A 1 96 ? -10.638 3.257 -1.823 1.00 89.31 96 LYS A CA 1
ATOM 789 C C . LYS A 1 96 ? -10.310 2.890 -0.376 1.00 89.31 96 LYS A C 1
ATOM 791 O O . LYS A 1 96 ? -11.175 2.381 0.333 1.00 89.31 96 LYS A O 1
ATOM 796 N N . ALA A 1 97 ? -9.092 3.183 0.082 1.00 89.94 97 ALA A N 1
ATOM 797 C CA . ALA A 1 97 ? -8.694 2.944 1.469 1.00 89.94 97 ALA A CA 1
ATOM 798 C C . ALA A 1 97 ? -9.529 3.788 2.448 1.00 89.94 97 ALA A C 1
ATOM 800 O O . ALA A 1 97 ? -9.950 3.285 3.488 1.00 89.94 97 ALA A O 1
ATOM 801 N N . SER A 1 98 ? -9.849 5.034 2.082 1.00 93.38 98 SER A N 1
ATOM 802 C CA . SER A 1 98 ? -10.739 5.892 2.876 1.00 93.38 98 SER A CA 1
ATOM 803 C C . SER A 1 98 ? -12.134 5.285 3.044 1.00 93.38 98 SER A C 1
ATOM 805 O O . SER A 1 98 ? -12.678 5.314 4.144 1.00 93.38 98 SER A O 1
ATOM 807 N N . ILE A 1 99 ? -12.695 4.675 1.992 1.00 95.12 99 ILE A N 1
ATOM 808 C CA . ILE A 1 99 ? -13.998 3.988 2.061 1.00 95.12 99 ILE A CA 1
ATOM 809 C C . ILE A 1 99 ? -13.948 2.822 3.057 1.00 95.12 99 ILE A C 1
ATOM 811 O O . ILE A 1 99 ? -14.848 2.683 3.886 1.00 95.12 99 ILE A O 1
ATOM 815 N N . ILE A 1 100 ? -12.885 2.014 3.016 1.00 95.81 100 ILE A N 1
ATOM 816 C CA . ILE A 1 100 ? -12.702 0.875 3.930 1.00 95.81 100 ILE A CA 1
ATOM 817 C C . ILE A 1 100 ? -12.644 1.355 5.387 1.00 95.81 100 ILE A C 1
ATOM 819 O O . ILE A 1 100 ? -13.313 0.781 6.246 1.00 95.81 100 ILE A O 1
ATOM 823 N N . ILE A 1 101 ? -11.894 2.428 5.661 1.00 96.62 101 ILE A N 1
ATOM 824 C CA . ILE A 1 101 ? -11.767 3.001 7.008 1.00 96.62 101 ILE A CA 1
ATOM 825 C C . ILE A 1 101 ? -13.114 3.550 7.502 1.00 96.62 101 ILE A C 1
ATOM 827 O O . ILE A 1 101 ? -13.523 3.238 8.618 1.00 96.62 101 ILE A O 1
ATOM 831 N N . GLU A 1 102 ? -13.845 4.306 6.678 1.00 96.56 102 GLU A N 1
ATOM 832 C CA . GLU A 1 102 ? -15.177 4.814 7.044 1.00 96.56 102 GLU A CA 1
ATOM 833 C C . GLU A 1 102 ? -16.170 3.681 7.334 1.00 96.56 102 GLU A C 1
ATOM 835 O O . GLU A 1 102 ? -16.953 3.747 8.283 1.00 96.56 102 GLU A O 1
ATOM 840 N N . ASN A 1 103 ? -16.127 2.606 6.548 1.00 96.25 103 ASN A N 1
ATOM 841 C CA . ASN A 1 103 ? -16.970 1.437 6.780 1.00 96.25 103 ASN A CA 1
ATOM 842 C C . ASN A 1 103 ? -16.589 0.708 8.077 1.00 96.25 103 ASN A C 1
ATOM 844 O O . ASN A 1 103 ? -17.475 0.290 8.822 1.00 96.25 103 ASN A O 1
ATOM 848 N N . ALA A 1 104 ? -15.296 0.596 8.386 1.00 96.88 104 ALA A N 1
ATOM 849 C CA . ALA A 1 104 ? -14.817 0.027 9.644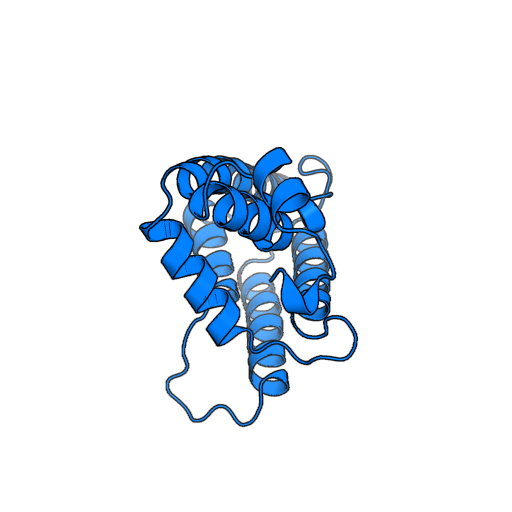 1.00 96.88 104 ALA A CA 1
ATOM 850 C C . ALA A 1 104 ? -15.308 0.834 10.856 1.00 96.88 104 ALA A C 1
ATOM 852 O O . ALA A 1 104 ? -15.814 0.253 11.817 1.00 96.88 104 ALA A O 1
ATOM 853 N N . LYS A 1 105 ? -15.271 2.170 10.775 1.00 96.38 105 LYS A N 1
ATOM 854 C CA . LYS A 1 105 ? -15.834 3.059 11.803 1.00 96.38 105 LYS A CA 1
ATOM 855 C C . LYS A 1 105 ? -17.333 2.829 11.999 1.00 96.38 105 LYS A C 1
ATOM 857 O O . LYS A 1 105 ? -17.781 2.609 13.120 1.00 96.38 105 LYS A O 1
ATOM 862 N N . LYS A 1 106 ? -18.113 2.805 10.910 1.00 95.69 106 LYS A N 1
ATOM 863 C CA . LYS A 1 106 ? -19.572 2.570 10.957 1.00 95.69 106 LYS A CA 1
ATOM 864 C C . LYS A 1 106 ? -19.948 1.220 11.569 1.00 95.69 106 LYS A C 1
ATOM 866 O O . LYS A 1 106 ? -20.995 1.112 12.196 1.00 95.69 106 LYS A O 1
ATOM 871 N N . ARG A 1 107 ? -19.111 0.195 11.379 1.00 95.06 107 ARG A N 1
ATOM 872 C CA . ARG A 1 107 ? -19.306 -1.149 11.946 1.00 95.06 107 ARG A CA 1
ATOM 873 C C . ARG A 1 107 ? -18.811 -1.290 13.389 1.00 95.06 107 ARG A C 1
ATOM 875 O O . ARG A 1 107 ? -18.984 -2.359 13.963 1.00 95.06 107 ARG A O 1
ATOM 882 N N . GLY A 1 108 ? -18.196 -0.255 13.964 1.00 95.94 108 GLY A N 1
ATOM 883 C CA . GLY A 1 108 ? -17.599 -0.323 15.298 1.00 95.94 108 GLY A CA 1
ATOM 884 C C . GLY A 1 108 ? -16.334 -1.184 15.364 1.00 95.94 108 GLY A C 1
ATOM 885 O O . GLY A 1 108 ? -16.014 -1.711 16.419 1.00 95.94 108 GLY A O 1
ATOM 886 N N . GLU A 1 109 ? -15.620 -1.350 14.247 1.00 96.56 109 GLU A N 1
ATOM 887 C CA . GLU A 1 109 ? -14.358 -2.104 14.191 1.00 96.56 109 GLU A CA 1
ATOM 888 C C . GLU A 1 109 ? -13.187 -1.301 14.786 1.00 96.56 109 GLU A C 1
ATOM 890 O O . GLU A 1 109 ? -12.282 -1.859 15.404 1.00 96.56 109 GLU A O 1
ATOM 895 N N . VAL A 1 110 ? -13.210 0.024 14.614 1.00 97.06 110 VAL A N 1
ATOM 896 C CA . VAL A 1 110 ? -12.165 0.945 15.077 1.00 97.06 110 VAL A CA 1
ATOM 897 C C . VAL A 1 110 ? -12.752 2.172 15.758 1.00 97.06 110 VAL A C 1
ATOM 899 O O . VAL A 1 110 ? -13.879 2.581 15.479 1.00 97.06 110 VAL A O 1
ATOM 902 N N . LYS A 1 111 ? -11.949 2.781 16.629 1.00 96.88 111 LYS A N 1
ATOM 903 C CA . LYS A 1 111 ? -12.227 4.032 17.335 1.00 96.88 111 LYS A CA 1
ATOM 904 C C . LYS A 1 111 ? -12.578 5.142 16.347 1.00 96.88 111 LYS A C 1
ATOM 906 O O . LYS A 1 111 ? -12.081 5.174 15.219 1.00 96.88 111 LYS A O 1
ATOM 911 N N . ASP A 1 112 ? -13.378 6.102 16.805 1.00 95.31 112 ASP A N 1
ATOM 912 C CA . ASP A 1 112 ? -13.745 7.276 16.012 1.00 95.31 112 ASP A CA 1
ATOM 913 C C . ASP A 1 112 ? -12.584 8.282 15.925 1.00 95.31 112 ASP A C 1
ATOM 915 O O . ASP A 1 112 ? -12.547 9.311 16.596 1.00 95.31 112 ASP A O 1
ATOM 919 N N . LEU A 1 113 ? -11.586 7.937 15.113 1.00 96.50 113 LEU A N 1
ATOM 920 C CA . LEU A 1 113 ? -10.473 8.806 14.749 1.00 96.50 113 LEU A CA 1
ATOM 921 C C . LEU A 1 113 ? -10.703 9.397 13.348 1.00 96.50 113 LEU A C 1
ATOM 923 O O . LEU A 1 113 ? -11.459 8.834 12.542 1.00 96.50 113 LEU A O 1
ATOM 927 N N . PRO A 1 114 ? -10.042 10.518 13.006 1.00 97.06 114 PRO A N 1
ATOM 928 C CA . PRO A 1 114 ? -10.108 11.058 11.658 1.00 97.06 114 PRO A CA 1
ATOM 929 C C . PRO A 1 114 ? -9.586 10.054 10.620 1.00 97.06 114 PRO A C 1
ATOM 931 O O . PRO A 1 114 ? -8.476 9.537 10.735 1.00 97.06 114 PRO A O 1
ATOM 934 N N . THR A 1 115 ? -10.359 9.815 9.563 1.00 96.31 115 THR A N 1
ATOM 935 C CA . THR A 1 115 ? -10.018 8.828 8.522 1.00 96.31 115 THR A CA 1
ATOM 936 C C . THR A 1 115 ? -8.710 9.143 7.810 1.00 96.31 115 THR A C 1
ATOM 938 O O . THR A 1 115 ? -7.903 8.246 7.573 1.00 96.31 115 THR A O 1
ATOM 941 N N . HIS A 1 116 ? -8.450 10.427 7.543 1.00 94.81 116 HIS A N 1
ATOM 942 C CA . HIS A 1 116 ? -7.186 10.862 6.952 1.00 94.81 116 HIS A CA 1
ATOM 943 C C . HIS A 1 116 ? -5.986 10.533 7.851 1.00 94.81 116 HIS A C 1
ATOM 945 O O . HIS A 1 116 ? -4.925 10.202 7.337 1.00 94.81 116 HIS A O 1
ATOM 951 N N . PHE A 1 117 ? -6.153 10.586 9.178 1.00 96.69 117 PHE A N 1
ATOM 952 C CA . PHE A 1 117 ? -5.100 10.246 10.129 1.00 96.69 117 PHE A CA 1
ATOM 953 C C . PHE A 1 117 ? -4.808 8.744 10.088 1.00 96.69 117 PHE A C 1
ATOM 955 O O . PHE A 1 117 ? -3.667 8.363 9.853 1.00 96.69 117 PHE A O 1
ATOM 962 N N . ILE A 1 118 ? -5.840 7.897 10.198 1.00 96.81 118 ILE A N 1
ATOM 963 C CA . ILE A 1 118 ? -5.687 6.435 10.103 1.00 96.81 118 ILE A CA 1
ATOM 964 C C . ILE A 1 118 ? -4.998 6.049 8.784 1.00 96.81 118 ILE A C 1
ATOM 966 O O . ILE A 1 118 ? -4.005 5.318 8.786 1.00 96.81 118 ILE A O 1
ATOM 970 N N . GLY A 1 119 ? -5.499 6.568 7.658 1.00 95.44 119 GLY A N 1
ATOM 971 C CA . GLY A 1 119 ? -4.956 6.278 6.332 1.00 95.44 119 GLY A CA 1
ATOM 972 C C . GLY A 1 119 ? -3.508 6.745 6.170 1.00 95.44 119 GLY A C 1
ATOM 973 O O . GLY A 1 119 ? -2.666 5.977 5.706 1.00 95.44 119 GLY A O 1
ATOM 974 N N . ALA A 1 120 ? -3.190 7.972 6.599 1.00 94.62 120 ALA A N 1
ATOM 975 C CA . ALA A 1 120 ? -1.835 8.514 6.523 1.00 94.62 120 ALA A CA 1
ATOM 976 C C . ALA A 1 120 ? -0.847 7.740 7.407 1.00 94.62 120 ALA A C 1
ATOM 978 O O . ALA A 1 120 ? 0.297 7.529 7.003 1.00 94.62 120 ALA A O 1
ATOM 979 N N . THR A 1 121 ? -1.270 7.271 8.584 1.00 96.94 121 THR A N 1
ATOM 980 C CA . THR A 1 121 ? -0.414 6.466 9.459 1.00 96.94 121 THR A CA 1
ATOM 981 C C . THR A 1 121 ? -0.114 5.099 8.848 1.00 96.94 121 THR A C 1
ATOM 983 O O . THR A 1 121 ? 1.058 4.727 8.786 1.00 96.94 121 THR A O 1
ATOM 986 N N . PHE A 1 122 ? -1.113 4.384 8.313 1.00 96.06 122 PHE A N 1
ATOM 987 C CA . PHE A 1 122 ? -0.852 3.131 7.591 1.00 96.06 122 PHE A CA 1
ATOM 988 C C . PHE A 1 122 ? 0.059 3.349 6.381 1.00 96.06 122 PHE A C 1
ATOM 990 O O . PHE A 1 122 ? 1.004 2.584 6.182 1.00 96.06 122 PHE A O 1
ATOM 997 N N . LEU A 1 123 ? -0.168 4.415 5.607 1.00 93.19 123 LEU A N 1
ATOM 998 C CA . LEU A 1 123 ? 0.679 4.748 4.464 1.00 93.19 123 LEU A CA 1
ATOM 999 C C . LEU A 1 123 ? 2.119 5.069 4.889 1.00 93.19 123 LEU A C 1
ATOM 1001 O O . LEU A 1 123 ? 3.050 4.658 4.209 1.00 93.19 123 LEU A O 1
ATOM 1005 N N . SER A 1 124 ? 2.316 5.754 6.016 1.00 94.50 124 SER A N 1
ATOM 1006 C CA . SER A 1 124 ? 3.644 6.054 6.567 1.00 94.50 124 SER A CA 1
ATOM 1007 C C . SER A 1 124 ? 4.386 4.791 7.021 1.00 94.50 124 SER A C 1
ATOM 1009 O O . SER A 1 124 ? 5.579 4.636 6.755 1.00 94.50 124 SER A O 1
ATOM 1011 N N . ILE A 1 125 ? 3.676 3.846 7.648 1.00 95.62 125 ILE A N 1
ATOM 1012 C CA . ILE A 1 125 ? 4.240 2.545 8.034 1.00 95.62 125 ILE A CA 1
ATOM 1013 C C . ILE A 1 125 ? 4.658 1.756 6.786 1.00 95.62 125 ILE A C 1
ATOM 1015 O O . ILE A 1 125 ? 5.795 1.289 6.704 1.00 95.62 125 ILE A O 1
ATOM 1019 N N . LEU A 1 126 ? 3.763 1.646 5.799 1.00 92.94 126 LEU A N 1
ATOM 1020 C CA . LEU A 1 126 ? 4.002 0.915 4.550 1.00 92.94 126 LEU A CA 1
ATOM 1021 C C . LEU A 1 126 ? 5.076 1.571 3.678 1.00 92.94 126 LEU A C 1
ATOM 1023 O O . LEU A 1 126 ? 5.882 0.873 3.073 1.00 92.94 126 LEU A O 1
ATOM 1027 N N . GLY A 1 127 ? 5.094 2.902 3.628 1.00 92.38 127 GLY A N 1
ATOM 1028 C CA . GLY A 1 127 ? 5.961 3.724 2.786 1.00 92.38 127 GLY A CA 1
ATOM 1029 C C . GLY A 1 127 ? 7.330 4.023 3.390 1.00 92.38 127 GLY A C 1
ATOM 1030 O O . GLY A 1 127 ? 8.043 4.885 2.881 1.00 92.38 127 GLY A O 1
ATOM 1031 N N . ARG A 1 128 ? 7.717 3.340 4.471 1.00 92.56 128 ARG A N 1
ATOM 1032 C CA . ARG A 1 128 ? 8.998 3.546 5.152 1.00 92.56 128 ARG A CA 1
ATOM 1033 C C . ARG A 1 128 ? 10.177 3.389 4.185 1.00 92.56 128 ARG A C 1
ATOM 1035 O O . ARG A 1 128 ? 10.332 2.342 3.561 1.00 92.56 128 ARG A O 1
ATOM 1042 N N . THR A 1 129 ? 11.028 4.411 4.089 1.00 90.56 129 THR A N 1
ATOM 1043 C CA . THR A 1 129 ? 12.217 4.422 3.211 1.00 90.56 129 THR A CA 1
ATOM 1044 C C . THR A 1 129 ? 13.541 4.327 3.970 1.00 90.56 129 THR A C 1
ATOM 1046 O O . THR A 1 129 ? 14.572 4.048 3.364 1.00 90.56 129 THR A O 1
ATOM 1049 N N . SER A 1 130 ? 13.539 4.526 5.290 1.00 86.25 130 SER A N 1
ATOM 1050 C CA . SER A 1 130 ? 14.749 4.521 6.115 1.00 86.25 130 SER A CA 1
ATOM 1051 C C . SER A 1 130 ? 14.481 4.069 7.555 1.00 86.25 130 SER A C 1
ATOM 1053 O O . SER A 1 130 ? 13.333 3.977 7.996 1.00 86.25 130 SER A O 1
ATOM 1055 N N . TYR A 1 131 ? 15.565 3.776 8.278 1.00 82.50 131 TYR A N 1
ATOM 1056 C CA . TYR A 1 131 ? 15.584 3.508 9.716 1.00 82.50 131 TYR A CA 1
ATOM 1057 C C . TYR A 1 131 ? 16.681 4.340 10.377 1.00 82.50 131 TYR A C 1
ATOM 1059 O O . TYR A 1 131 ? 17.701 4.642 9.762 1.00 82.50 131 TYR A O 1
ATOM 1067 N N . VAL A 1 132 ? 16.464 4.685 11.646 1.00 77.69 132 VAL A N 1
ATOM 1068 C CA . VAL A 1 132 ? 17.458 5.391 12.471 1.00 77.69 132 VAL A CA 1
ATOM 1069 C C . VAL A 1 132 ? 18.573 4.441 12.928 1.00 77.69 132 VAL A C 1
ATOM 1071 O O . VAL A 1 132 ? 19.703 4.867 13.146 1.00 77.69 132 VAL A O 1
ATOM 1074 N N . THR A 1 133 ? 18.271 3.149 13.060 1.00 77.62 133 THR A N 1
ATOM 1075 C CA . THR A 1 133 ? 19.211 2.107 13.485 1.00 77.62 133 THR A CA 1
ATOM 1076 C C . THR A 1 133 ? 19.702 1.276 12.302 1.00 77.62 133 THR A C 1
ATOM 1078 O O . THR A 1 133 ? 19.073 1.235 11.243 1.00 77.62 133 THR A O 1
ATOM 1081 N N . ALA A 1 134 ? 20.825 0.577 12.492 1.00 76.62 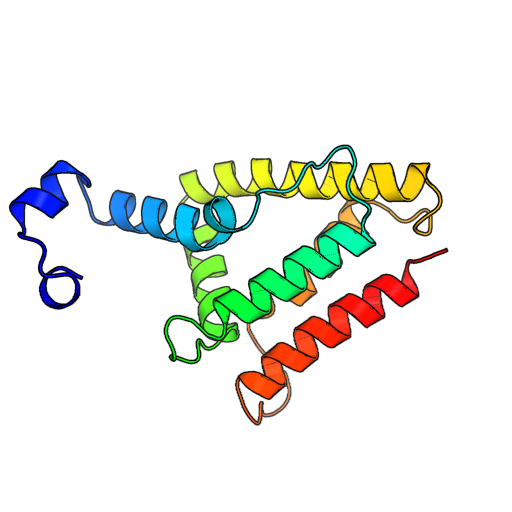134 ALA A N 1
ATOM 1082 C CA . ALA A 1 134 ? 21.290 -0.417 11.532 1.00 76.62 134 ALA A CA 1
ATOM 1083 C C . ALA A 1 134 ? 20.200 -1.478 11.299 1.00 76.62 134 ALA A C 1
ATOM 1085 O O . ALA A 1 134 ? 19.630 -2.004 12.255 1.00 76.62 134 ALA A O 1
ATOM 1086 N N . THR A 1 135 ? 19.920 -1.790 10.033 1.00 82.75 135 THR A N 1
ATOM 1087 C CA . THR A 1 135 ? 18.941 -2.800 9.623 1.00 82.75 135 THR A CA 1
ATOM 1088 C C . THR A 1 135 ? 19.659 -4.127 9.349 1.00 82.75 135 THR A C 1
ATOM 1090 O O . THR A 1 135 ? 20.385 -4.235 8.36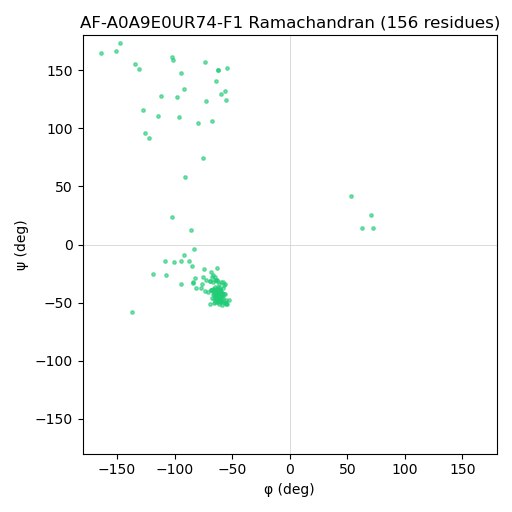3 1.00 82.75 135 THR A O 1
ATOM 1093 N N . PRO A 1 136 ? 19.489 -5.159 10.198 1.00 80.81 136 PRO A N 1
ATOM 1094 C CA . PRO A 1 136 ? 20.267 -6.396 10.089 1.00 80.81 136 PRO A CA 1
ATOM 1095 C C . PRO A 1 136 ? 20.023 -7.184 8.794 1.00 80.81 136 PRO A C 1
ATOM 1097 O O . PRO A 1 136 ? 20.912 -7.889 8.327 1.00 80.81 136 PRO A O 1
ATOM 1100 N N . SER A 1 137 ? 18.815 -7.099 8.225 1.00 87.69 137 SER A N 1
ATOM 1101 C CA . SER A 1 137 ? 18.434 -7.762 6.972 1.00 87.69 137 SER A CA 1
ATOM 1102 C C . SER A 1 137 ? 17.146 -7.170 6.385 1.00 87.69 137 SER A C 1
ATOM 1104 O O . SER A 1 137 ? 16.378 -6.506 7.087 1.00 87.69 137 SER A O 1
ATOM 1106 N N . ASN A 1 138 ? 16.857 -7.451 5.110 1.00 88.31 138 ASN A N 1
ATOM 1107 C CA . ASN A 1 138 ? 15.574 -7.092 4.487 1.00 88.31 138 ASN A CA 1
ATOM 1108 C C . ASN A 1 138 ? 14.399 -7.805 5.171 1.00 88.31 138 ASN A C 1
ATOM 1110 O O . ASN A 1 138 ? 13.347 -7.208 5.390 1.00 88.31 138 ASN A O 1
ATOM 1114 N N . THR A 1 139 ? 14.598 -9.065 5.568 1.00 89.50 139 THR A N 1
ATOM 1115 C CA . THR A 1 139 ? 13.617 -9.827 6.346 1.00 89.50 139 THR A CA 1
ATOM 1116 C C . THR A 1 139 ? 13.289 -9.140 7.673 1.00 89.50 139 THR A C 1
ATOM 1118 O O . THR A 1 139 ? 12.111 -9.023 8.003 1.00 89.50 139 THR A O 1
ATOM 1121 N N . TYR A 1 140 ? 14.287 -8.616 8.396 1.00 90.31 140 TYR A N 1
ATOM 1122 C CA . TYR A 1 140 ? 14.047 -7.833 9.613 1.00 90.31 140 TYR A CA 1
ATOM 1123 C C . TYR A 1 140 ? 13.191 -6.593 9.326 1.00 90.31 140 TYR A C 1
ATOM 1125 O O . TYR A 1 140 ? 12.195 -6.350 10.006 1.00 90.31 140 TYR A O 1
ATOM 1133 N N . VAL A 1 141 ? 13.548 -5.829 8.289 1.00 92.00 141 VAL A N 1
ATOM 1134 C CA . VAL A 1 141 ? 12.814 -4.615 7.906 1.00 92.00 141 VAL A CA 1
ATOM 1135 C C . VAL A 1 141 ? 11.359 -4.925 7.560 1.00 92.00 141 VAL A C 1
ATOM 1137 O O . VAL A 1 141 ? 10.458 -4.213 8.006 1.00 92.00 141 VAL A O 1
ATOM 1140 N N . ARG A 1 142 ? 11.130 -5.991 6.790 1.00 92.44 142 ARG A N 1
ATOM 1141 C CA . ARG A 1 142 ? 9.791 -6.471 6.455 1.00 92.44 142 ARG A CA 1
ATOM 1142 C C . ARG A 1 142 ? 9.002 -6.815 7.711 1.00 92.44 142 ARG A C 1
ATOM 1144 O O . ARG A 1 142 ? 7.895 -6.312 7.860 1.00 92.44 142 ARG A O 1
ATOM 1151 N N . SER A 1 143 ? 9.558 -7.637 8.605 1.00 92.31 143 SER A N 1
ATOM 1152 C CA . SER A 1 143 ? 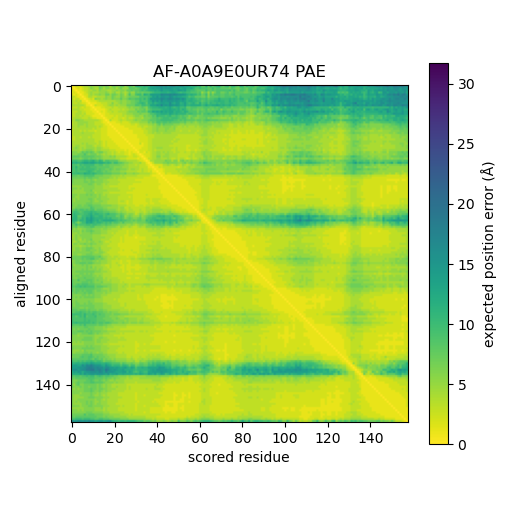8.871 -8.033 9.840 1.00 92.31 143 SER A CA 1
ATOM 1153 C C . SER A 1 143 ? 8.468 -6.817 10.668 1.00 92.31 143 SER A C 1
ATOM 1155 O O . SER A 1 143 ? 7.322 -6.732 11.086 1.00 92.31 143 SER A O 1
ATOM 1157 N N . ARG A 1 144 ? 9.348 -5.815 10.792 1.00 93.19 144 ARG A N 1
ATOM 1158 C CA . ARG A 1 144 ? 9.031 -4.561 11.487 1.00 93.19 144 ARG A CA 1
ATOM 1159 C C . ARG A 1 144 ? 7.872 -3.788 10.860 1.00 93.19 144 ARG A C 1
ATOM 1161 O O . ARG A 1 144 ? 7.031 -3.289 11.594 1.00 93.19 144 ARG A O 1
ATOM 1168 N N . ILE A 1 145 ? 7.803 -3.693 9.531 1.00 94.44 145 ILE A N 1
ATOM 1169 C CA . ILE A 1 145 ? 6.669 -3.043 8.848 1.00 94.44 145 ILE A CA 1
ATOM 1170 C C . ILE A 1 145 ? 5.363 -3.787 9.159 1.00 94.44 145 ILE A C 1
ATOM 1172 O O . ILE A 1 145 ? 4.365 -3.153 9.485 1.00 94.44 145 ILE A O 1
ATOM 1176 N N . LEU 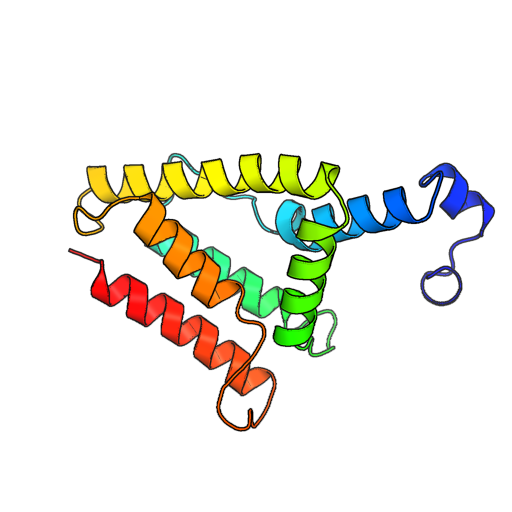A 1 146 ? 5.372 -5.121 9.092 1.00 95.06 146 LEU A N 1
ATOM 1177 C CA . LEU A 1 146 ? 4.190 -5.945 9.362 1.00 95.06 146 LEU A CA 1
ATOM 1178 C C . LEU A 1 146 ? 3.748 -5.858 10.832 1.00 95.06 146 LEU A C 1
ATOM 1180 O O . LEU A 1 146 ? 2.561 -5.702 11.105 1.00 95.06 146 LEU A O 1
ATOM 1184 N N . GLU A 1 147 ? 4.699 -5.903 11.765 1.00 96.00 147 GLU A N 1
ATOM 1185 C CA . GLU A 1 147 ? 4.457 -5.725 13.200 1.00 96.00 147 GLU A CA 1
ATOM 1186 C C . GLU A 1 147 ? 3.880 -4.342 13.508 1.00 96.00 147 GLU A C 1
ATOM 1188 O O . GLU A 1 147 ? 2.958 -4.230 14.309 1.00 96.00 147 GLU A O 1
ATOM 1193 N N . ASP A 1 148 ? 4.383 -3.288 12.862 1.00 96.62 148 ASP 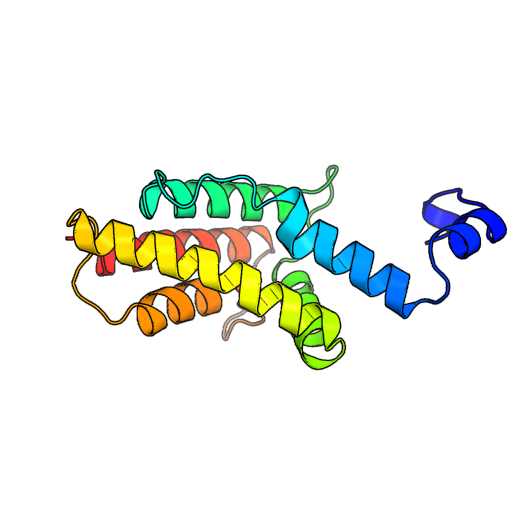A N 1
ATOM 1194 C CA . ASP A 1 148 ? 3.888 -1.929 13.079 1.00 96.62 148 ASP A CA 1
ATOM 1195 C C . ASP A 1 148 ? 2.464 -1.739 12.518 1.00 96.62 148 ASP A C 1
ATOM 1197 O O . ASP A 1 148 ? 1.683 -0.992 13.106 1.00 96.62 148 ASP A O 1
ATOM 1201 N N . ILE A 1 149 ? 2.095 -2.438 11.431 1.00 97.12 149 ILE A N 1
ATOM 1202 C CA . ILE A 1 149 ? 0.707 -2.487 10.929 1.00 97.12 149 ILE A CA 1
ATOM 1203 C C . ILE A 1 149 ? -0.213 -3.105 11.983 1.00 97.12 149 ILE A C 1
ATOM 1205 O O . ILE A 1 149 ? -1.241 -2.513 12.315 1.00 97.12 149 ILE A O 1
ATOM 1209 N N . ASP A 1 150 ? 0.161 -4.274 12.510 1.00 97.75 150 ASP A N 1
ATOM 1210 C CA . ASP A 1 150 ? -0.633 -4.976 13.519 1.00 97.75 150 ASP A CA 1
ATOM 1211 C C . ASP A 1 150 ? -0.724 -4.142 14.805 1.00 97.75 150 ASP A C 1
ATOM 1213 O O . ASP A 1 150 ? -1.814 -3.918 15.322 1.00 97.75 150 ASP A O 1
ATOM 1217 N N . MET A 1 151 ? 0.396 -3.593 15.281 1.00 98.19 151 MET A N 1
ATOM 1218 C CA . MET A 1 151 ? 0.437 -2.734 16.464 1.00 98.19 151 MET A CA 1
ATOM 1219 C C . MET A 1 151 ? -0.446 -1.496 16.297 1.00 98.19 151 MET A C 1
ATOM 1221 O O . MET A 1 151 ? -1.199 -1.155 17.207 1.00 98.19 151 MET A O 1
ATOM 1225 N N . PHE A 1 152 ? -0.386 -0.820 15.147 1.00 98.38 152 PHE A N 1
ATOM 1226 C CA . PHE A 1 152 ? -1.235 0.344 14.916 1.00 98.38 152 PHE A CA 1
ATOM 1227 C C . PHE A 1 152 ? -2.716 -0.039 14.851 1.00 98.38 152 PHE A C 1
ATOM 1229 O O . PHE A 1 152 ? -3.535 0.646 15.462 1.00 98.38 152 PHE A O 1
ATOM 1236 N N . TYR A 1 153 ? -3.061 -1.153 14.198 1.00 98.12 153 TYR A N 1
ATOM 1237 C CA . TYR A 1 153 ? -4.430 -1.669 14.200 1.00 98.12 153 TYR A CA 1
ATOM 1238 C C . TYR A 1 153 ? -4.936 -1.939 15.625 1.00 98.12 153 TYR A C 1
ATOM 1240 O O . TYR A 1 153 ? -6.021 -1.495 15.990 1.00 98.12 153 TYR A O 1
ATOM 1248 N N . GLU A 1 154 ? -4.129 -2.585 16.465 1.00 98.12 154 GLU A N 1
ATOM 1249 C CA . GLU A 1 154 ? -4.460 -2.859 17.869 1.00 98.12 154 GLU A CA 1
ATOM 1250 C C . GLU A 1 154 ? -4.635 -1.581 18.708 1.00 98.12 154 GLU A C 1
ATOM 1252 O O . GLU A 1 154 ? -5.438 -1.552 19.639 1.00 98.12 154 GLU A O 1
ATOM 1257 N N . LEU A 1 155 ? -3.932 -0.497 18.370 1.00 97.94 155 LEU A N 1
ATOM 1258 C CA . LEU A 1 155 ? -4.106 0.800 19.029 1.00 97.94 155 LEU A CA 1
ATOM 1259 C C . LEU A 1 155 ? -5.414 1.492 18.639 1.00 97.94 155 LEU A C 1
ATOM 1261 O O . LEU A 1 155 ? -5.962 2.247 19.449 1.00 97.94 155 LEU A O 1
ATOM 1265 N N . ILE A 1 156 ? -5.906 1.270 17.420 1.00 97.44 156 ILE A N 1
ATOM 1266 C CA . ILE A 1 156 ? -7.105 1.940 16.906 1.00 97.44 156 ILE A CA 1
ATOM 1267 C C . ILE A 1 156 ? -8.361 1.077 16.965 1.00 97.44 156 ILE A C 1
ATOM 1269 O O . ILE A 1 156 ? -9.442 1.638 16.827 1.00 97.44 156 ILE A O 1
ATOM 1273 N N . LYS A 1 157 ? -8.260 -0.240 17.166 1.00 96.62 157 LYS A N 1
ATOM 1274 C CA . LYS A 1 157 ? -9.436 -1.107 17.307 1.00 96.62 157 LYS A CA 1
ATOM 1275 C C . LYS A 1 157 ? -10.264 -0.724 18.540 1.00 96.62 157 LYS A C 1
ATOM 1277 O O . LYS A 1 157 ? -9.714 -0.198 19.515 1.00 96.62 157 LYS A O 1
ATOM 1282 N N . LEU A 1 158 ? -11.573 -0.954 18.463 1.00 91.25 158 LEU A N 1
ATOM 1283 C CA . LEU A 1 158 ? -12.496 -0.807 19.595 1.00 91.25 158 LEU A CA 1
ATOM 1284 C C . LEU A 1 158 ? -12.439 -2.013 20.539 1.00 91.25 158 LEU A C 1
ATOM 1286 O O . LEU A 1 158 ? -12.225 -3.147 20.051 1.00 91.25 158 LEU A O 1
#

Sequence (158 aa):
IQRESGVSRGLLYYFFKNKADLLFAACRKYFFDKYMTVDVNTISLRGFLDHIKGVVHSLTDFNGREIDILKYNTLYSCVLVCEPRFWDYIVAELGKASIIIENAKKRGEVKDLPTHFIGATFLSILGRTSYVTATPSNTYVRSRILEDIDMFYELIKL

Secondary structure (DSSP, 8-state):
-HHHHT--HHHHHHH-SSHHHHHHHHHHIIIIITT--S-TTT--HHHHHHHHHHHHHHHHEETTEE--HHHHHHHHHHHHHH-HHHHHHHHHHHHHHHHHHHHHHHTTSB-S--HHHHHHHHHHHHT----SS----HHHHHHHHHHHHHHHHHHHB-

Foldseek 3Di:
DCVVVVDDPVVVCVQPVDPLRVVLVVCCCLVDPVQPPDDLQPDAPVNVLVSVLVSLVCSQQDPNDGDQQLVVLVSVVVCCVVPVVNVVVVVVVLVSQLSNQVVNVVVQFWDPDDSCVLSVQLCCLSSHNDDPDDQPDSVSSSVSSSVSSVVSSVVTGD

Solvent-accessible surface area (backbone atoms only — not comparable to full-atom values): 9082 Å² total; per-residue (Å²): 104,52,86,81,66,75,47,54,72,68,62,50,50,72,79,25,90,46,71,65,53,47,49,52,54,48,49,49,40,76,73,38,69,78,70,73,84,72,60,53,88,78,50,47,51,66,57,48,51,55,49,50,49,54,47,54,52,53,58,33,51,46,94,92,37,81,42,54,57,35,60,50,30,44,50,51,54,50,44,49,75,74,32,69,74,53,39,60,53,46,56,58,57,52,51,47,55,49,48,19,47,53,50,22,40,77,70,59,53,28,51,97,64,61,58,69,56,58,52,50,50,55,48,52,53,72,51,42,56,78,71,97,60,90,74,94,41,58,67,55,56,50,52,52,40,51,50,50,52,51,53,52,48,66,72,41,42,100

Radius of gyration: 17.57 Å; Cα contacts (8 Å, |Δi|>4): 109; chains: 1; bounding box: 41×30×52 Å

pLDDT: mean 90.11, std 5.6, range [76.62, 98.38]

Mean predicted aligned error: 4.7 Å